Protein AF-A0A2N6CK87-F1 (afdb_monomer_lite)

pLDDT: mean 88.86, std 7.88, range [65.19, 98.06]

Sequence (56 aa):
LVRQAVDDMSARTGARPSIVMTGGNAFAVKSTTRFSATHIPDLVLRGLVVAALENS

Foldseek 3Di:
DVVVVQVVVCVVPVDRDAAEDEDDCRVVVCVVDPDDYHYDHCVVVVVVVVVVVVVD

Structure (mmCIF, N/CA/C/O backbone):
data_AF-A0A2N6CK87-F1
#
_entry.id   AF-A0A2N6CK87-F1
#
loop_
_atom_site.group_PDB
_atom_site.id
_atom_site.type_symbol
_atom_site.label_atom_id
_atom_site.label_alt_id
_atom_site.label_comp_id
_atom_site.label_asym_id
_atom_site.label_entity_id
_atom_site.label_seq_id
_atom_site.pdbx_PDB_ins_code
_atom_site.Cartn_x
_atom_site.Cartn_y
_atom_site.Cartn_z
_atom_site.occupancy
_atom_site.B_iso_or_equiv
_atom_site.auth_seq_id
_atom_site.auth_comp_id
_atom_site.auth_asym_id
_atom_site.auth_atom_id
_atom_site.pdbx_PDB_model_num
ATOM 1 N N . LEU A 1 1 ? -5.149 -10.582 10.724 1.00 75.44 1 LEU A N 1
ATOM 2 C CA . LEU A 1 1 ? -3.741 -10.293 10.372 1.00 75.44 1 LEU A CA 1
ATOM 3 C C . LEU A 1 1 ? -3.540 -8.833 9.969 1.00 75.44 1 LEU A C 1
ATOM 5 O O . LEU A 1 1 ? -3.044 -8.097 10.802 1.00 75.44 1 LEU A O 1
ATOM 9 N N . VAL A 1 2 ? -4.002 -8.363 8.798 1.00 81.62 2 VAL A N 1
ATOM 10 C CA . VAL A 1 2 ? -3.774 -6.955 8.376 1.00 81.62 2 VAL A CA 1
ATOM 11 C C . VAL A 1 2 ? -4.328 -5.934 9.378 1.00 81.62 2 VAL A C 1
ATOM 13 O O . VAL A 1 2 ? -3.617 -5.015 9.749 1.00 81.62 2 VAL A O 1
ATOM 16 N N . ARG A 1 3 ? -5.559 -6.120 9.881 1.00 84.62 3 ARG A N 1
ATOM 17 C CA . ARG A 1 3 ? -6.149 -5.212 10.886 1.00 84.62 3 ARG A CA 1
ATOM 18 C C . ARG A 1 3 ? -5.293 -5.098 12.151 1.00 84.62 3 ARG A C 1
ATOM 20 O O . ARG A 1 3 ? -5.007 -3.996 12.581 1.00 84.62 3 ARG A O 1
ATOM 27 N N . GLN A 1 4 ? -4.863 -6.235 12.690 1.00 88.38 4 GLN A N 1
ATOM 28 C CA . GLN A 1 4 ? -4.051 -6.277 13.902 1.00 88.38 4 GLN A CA 1
ATOM 29 C C . GLN A 1 4 ? -2.718 -5.549 13.701 1.00 88.38 4 GLN A C 1
ATOM 31 O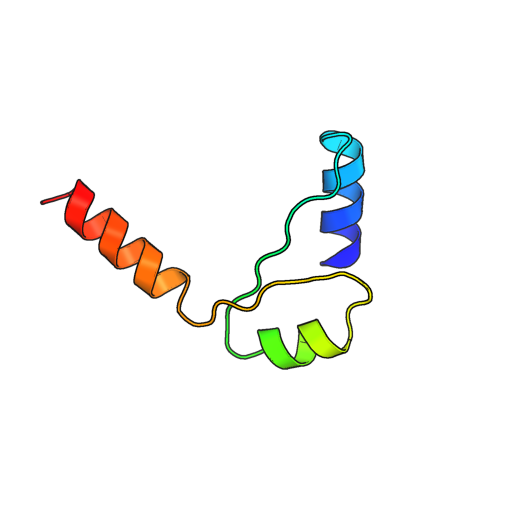 O . GLN A 1 4 ? -2.350 -4.734 14.527 1.00 88.38 4 GLN A O 1
ATOM 36 N N . ALA A 1 5 ? -2.065 -5.731 12.549 1.00 89.38 5 ALA A N 1
ATOM 37 C CA . ALA A 1 5 ? -0.845 -4.993 12.229 1.00 89.38 5 ALA A CA 1
ATOM 38 C C . ALA A 1 5 ? -1.066 -3.468 12.147 1.00 89.38 5 ALA A C 1
ATOM 40 O O . ALA A 1 5 ? -0.187 -2.699 12.532 1.00 89.38 5 ALA A O 1
ATOM 41 N N . VAL A 1 6 ? -2.231 -3.021 11.660 1.00 88.69 6 VAL A N 1
ATOM 42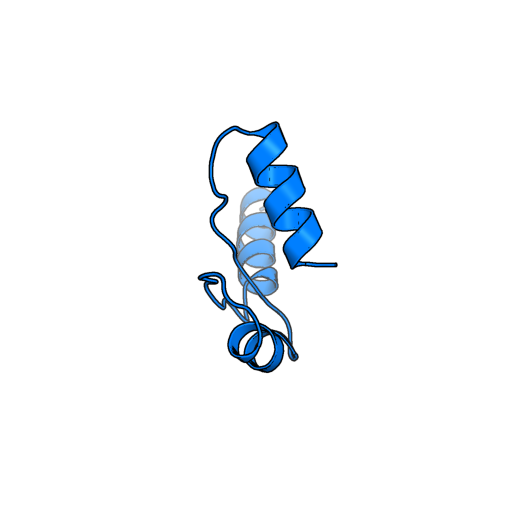 C CA . VAL A 1 6 ? -2.598 -1.594 11.647 1.00 88.69 6 VAL A CA 1
ATOM 43 C C . VAL A 1 6 ? -2.807 -1.071 13.066 1.00 88.69 6 VAL A C 1
ATOM 45 O O . VAL A 1 6 ? -2.264 -0.019 13.394 1.00 88.69 6 VAL A O 1
ATOM 48 N N . ASP A 1 7 ? -3.546 -1.805 13.898 1.00 90.62 7 ASP A N 1
ATOM 49 C CA . ASP A 1 7 ? -3.834 -1.420 15.284 1.00 90.62 7 ASP A CA 1
ATOM 50 C C . ASP A 1 7 ? -2.545 -1.383 16.126 1.00 90.62 7 ASP A C 1
ATOM 52 O O . ASP A 1 7 ? -2.281 -0.392 16.810 1.00 90.62 7 ASP A O 1
ATOM 56 N N . ASP A 1 8 ? -1.687 -2.398 15.993 1.00 93.81 8 ASP A N 1
ATOM 57 C CA . ASP A 1 8 ? -0.376 -2.464 16.646 1.00 93.81 8 ASP A CA 1
ATOM 58 C C . ASP A 1 8 ? 0.518 -1.300 16.205 1.00 93.81 8 ASP A C 1
ATOM 60 O O . ASP A 1 8 ? 1.234 -0.703 17.015 1.00 93.81 8 ASP A O 1
ATOM 64 N N . MET A 1 9 ? 0.476 -0.939 14.917 1.00 93.00 9 MET A N 1
ATOM 65 C CA . MET A 1 9 ? 1.252 0.191 14.426 1.00 93.00 9 MET A CA 1
ATOM 66 C C . MET A 1 9 ? 0.727 1.517 14.962 1.00 93.00 9 MET A C 1
ATOM 68 O O . MET A 1 9 ? 1.528 2.343 15.396 1.00 93.00 9 MET A O 1
ATOM 72 N N . SER A 1 10 ? -0.593 1.697 15.001 1.00 93.19 10 SER A N 1
ATOM 73 C CA . SER A 1 10 ? -1.211 2.874 15.609 1.00 93.19 10 SER A CA 1
ATOM 74 C C . SER A 1 10 ? -0.878 3.021 17.086 1.00 93.19 10 SER A C 1
ATOM 76 O O . SER A 1 10 ? -0.562 4.126 17.521 1.00 93.19 10 SER A O 1
ATOM 78 N N . ALA A 1 11 ? -0.884 1.924 17.843 1.00 96.06 11 ALA A N 1
ATOM 79 C CA . ALA A 1 11 ? -0.499 1.9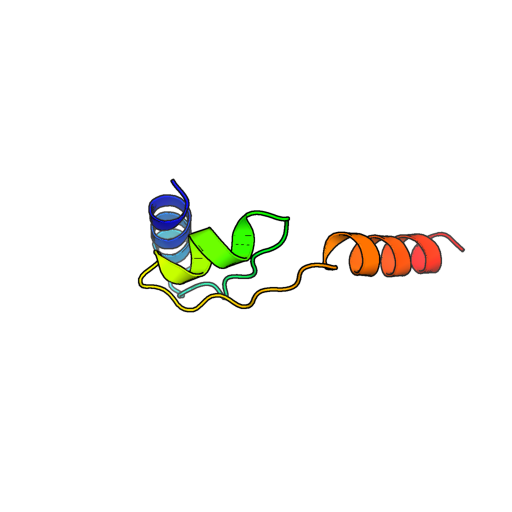38 19.250 1.00 96.06 11 ALA A CA 1
ATOM 80 C C . ALA A 1 11 ? 0.972 2.344 19.440 1.00 96.06 11 ALA A C 1
ATOM 82 O O . ALA A 1 11 ? 1.298 3.082 20.366 1.00 96.06 11 ALA A O 1
ATOM 83 N N . ARG A 1 12 ? 1.862 1.899 18.545 1.00 96.12 12 ARG A N 1
ATOM 84 C CA . ARG A 1 12 ? 3.301 2.193 18.617 1.00 96.12 12 ARG A CA 1
ATOM 85 C C . ARG A 1 12 ? 3.668 3.611 18.183 1.00 96.12 12 ARG A C 1
ATOM 87 O O . ARG A 1 12 ? 4.620 4.164 18.722 1.00 96.12 12 ARG A O 1
ATOM 94 N N . THR A 1 13 ? 2.977 4.178 17.196 1.00 94.19 13 THR A N 1
ATOM 95 C CA . THR A 1 13 ? 3.304 5.508 16.646 1.00 94.19 13 THR A CA 1
ATOM 96 C C . THR A 1 13 ? 2.428 6.627 17.203 1.00 94.19 13 THR A C 1
ATOM 98 O O . THR A 1 13 ? 2.720 7.795 16.961 1.00 94.19 13 THR A O 1
ATOM 101 N N . GLY A 1 14 ? 1.339 6.295 17.906 1.00 94.88 14 GLY A N 1
ATOM 102 C CA . GLY A 1 14 ? 0.328 7.258 18.355 1.00 94.88 14 GLY A CA 1
ATOM 103 C C . GLY A 1 14 ? -0.508 7.854 17.215 1.00 94.88 14 GLY A C 1
ATOM 104 O O . GLY A 1 14 ? -1.308 8.756 17.453 1.00 94.88 14 GLY A O 1
ATOM 105 N N . ALA A 1 15 ? -0.341 7.371 15.980 1.00 92.06 15 ALA A N 1
ATOM 106 C CA . ALA A 1 15 ? -0.998 7.902 14.792 1.00 92.06 15 ALA A CA 1
ATOM 107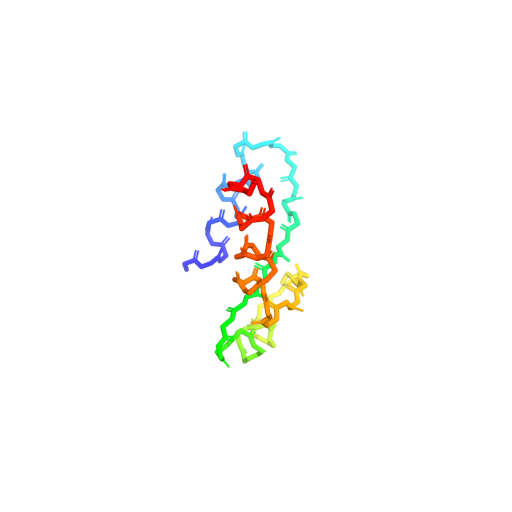 C C . ALA A 1 15 ? -1.566 6.781 13.917 1.00 92.06 15 ALA A C 1
ATOM 109 O O . ALA A 1 15 ? -1.033 5.674 13.837 1.00 92.06 15 ALA A O 1
ATOM 110 N N . ARG A 1 16 ? -2.655 7.071 13.202 1.00 88.62 16 ARG A N 1
ATOM 111 C CA . ARG A 1 16 ? -3.220 6.108 12.254 1.00 88.62 16 ARG A CA 1
ATOM 112 C C . ARG A 1 16 ? -2.361 6.070 10.983 1.00 88.62 16 ARG A C 1
ATOM 114 O O . ARG A 1 16 ? -2.244 7.108 10.334 1.00 88.62 16 ARG A O 1
ATOM 121 N N . PRO A 1 17 ? -1.765 4.923 10.608 1.00 90.69 17 PRO A N 1
ATOM 122 C CA . PRO A 1 17 ? -0.905 4.860 9.435 1.00 90.69 17 PRO A CA 1
ATOM 123 C C . PRO A 1 17 ? -1.719 4.969 8.143 1.00 90.69 17 PRO A C 1
ATOM 125 O O . PRO A 1 17 ? -2.837 4.456 8.039 1.00 90.69 17 PRO A O 1
ATOM 128 N N . SER A 1 18 ? -1.115 5.586 7.130 1.00 91.00 18 SER A N 1
ATOM 129 C CA . SER A 1 18 ? -1.598 5.505 5.753 1.00 91.00 18 SER A CA 1
ATOM 130 C C . SER A 1 18 ? -1.365 4.096 5.217 1.00 91.00 18 SER A C 1
ATOM 132 O O . SER A 1 18 ? -0.234 3.613 5.202 1.00 91.00 18 SER A O 1
ATOM 134 N N . ILE A 1 19 ? -2.430 3.431 4.768 1.00 91.56 19 ILE A N 1
ATOM 135 C CA . ILE A 1 19 ? -2.351 2.057 4.267 1.00 91.56 19 ILE A CA 1
ATOM 136 C C . ILE A 1 19 ? -2.254 2.060 2.745 1.00 91.56 19 ILE A C 1
ATOM 138 O O . ILE A 1 19 ? -3.139 2.571 2.055 1.00 91.56 19 ILE A O 1
ATOM 142 N N . VAL A 1 20 ? -1.202 1.430 2.228 1.00 92.88 20 VAL A N 1
ATOM 143 C CA . VAL A 1 20 ? -1.035 1.132 0.803 1.00 92.88 20 VAL A CA 1
ATOM 144 C C . VAL A 1 20 ? -1.121 -0.376 0.604 1.00 92.88 20 VAL A C 1
ATOM 146 O O . VAL A 1 20 ? -0.524 -1.145 1.353 1.00 92.88 20 VAL A O 1
ATOM 149 N N . MET A 1 21 ? -1.877 -0.802 -0.404 1.00 92.31 21 MET A N 1
ATOM 150 C CA . MET A 1 21 ? -2.028 -2.204 -0.785 1.00 92.31 21 MET A CA 1
ATOM 151 C C . MET A 1 21 ? -1.577 -2.414 -2.227 1.00 92.31 21 MET A C 1
ATOM 153 O O . MET A 1 21 ? -1.795 -1.559 -3.083 1.00 92.31 21 MET A O 1
ATOM 157 N N . THR A 1 22 ? -0.988 -3.574 -2.498 1.00 93.69 22 THR A N 1
ATOM 158 C CA . THR A 1 22 ? -0.522 -3.995 -3.824 1.00 93.69 22 THR A CA 1
ATOM 159 C C . THR A 1 22 ? -0.683 -5.512 -3.991 1.00 93.69 22 THR A C 1
ATOM 161 O O . THR A 1 22 ? -0.948 -6.215 -3.012 1.00 93.69 22 THR A O 1
ATOM 164 N N . GLY A 1 23 ? -0.532 -6.019 -5.216 1.00 90.62 23 GLY A N 1
ATOM 165 C CA . GLY A 1 23 ? -0.693 -7.434 -5.565 1.00 90.62 23 GLY A CA 1
ATOM 166 C C . GLY A 1 23 ? -2.099 -7.813 -6.051 1.00 90.62 23 GLY A C 1
ATOM 167 O O . GLY A 1 23 ? -3.073 -7.093 -5.840 1.00 90.62 23 GLY A O 1
ATOM 168 N N . GLY A 1 24 ? -2.218 -8.977 -6.701 1.00 88.44 24 GLY A N 1
ATOM 169 C CA . GLY A 1 24 ? -3.434 -9.377 -7.429 1.00 88.44 24 GLY A CA 1
ATOM 170 C C . GLY A 1 24 ? -4.701 -9.514 -6.575 1.00 88.44 24 GLY A C 1
ATOM 171 O O . GLY A 1 24 ? -5.800 -9.292 -7.071 1.00 88.44 24 GLY A O 1
ATOM 172 N N . ASN A 1 25 ? -4.563 -9.811 -5.279 1.00 88.44 25 ASN A N 1
ATOM 173 C CA . ASN A 1 25 ? -5.704 -9.956 -4.368 1.00 88.44 25 ASN A CA 1
ATOM 174 C C . ASN A 1 25 ? -6.040 -8.666 -3.587 1.00 88.44 25 ASN A C 1
ATOM 176 O O . ASN A 1 25 ? -6.975 -8.643 -2.786 1.00 88.44 25 ASN A O 1
ATOM 180 N N . ALA A 1 26 ? -5.287 -7.577 -3.786 1.00 86.25 26 ALA A N 1
ATOM 181 C CA . ALA A 1 26 ? -5.434 -6.354 -2.994 1.00 86.25 26 ALA A CA 1
ATOM 182 C C . ALA A 1 26 ? -6.814 -5.702 -3.140 1.00 86.25 26 ALA A C 1
ATOM 184 O O . ALA A 1 26 ? -7.345 -5.163 -2.170 1.00 86.25 26 ALA A O 1
ATOM 185 N N . PHE A 1 27 ? -7.418 -5.788 -4.326 1.00 79.94 27 PHE A N 1
ATOM 186 C CA . PHE A 1 27 ? -8.754 -5.252 -4.579 1.00 79.94 27 PHE A CA 1
ATOM 187 C C . PHE A 1 27 ? -9.840 -5.979 -3.766 1.00 79.94 27 PHE A C 1
ATOM 189 O O . PHE A 1 27 ? -10.643 -5.334 -3.088 1.00 79.94 27 PHE A O 1
ATOM 196 N N . ALA A 1 28 ? -9.825 -7.316 -3.761 1.00 82.00 28 ALA A N 1
ATOM 197 C CA . ALA A 1 28 ? -10.780 -8.122 -3.002 1.00 82.00 28 ALA A CA 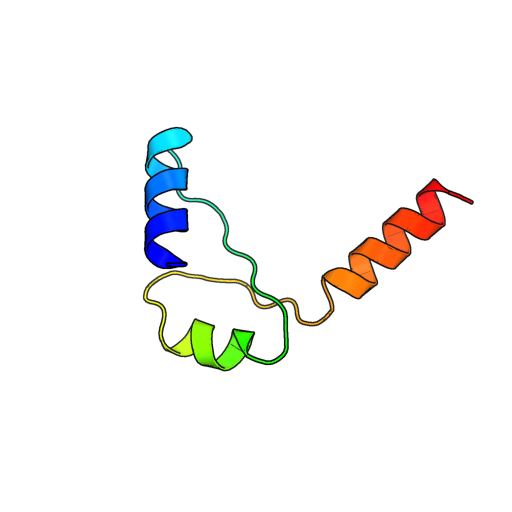1
ATOM 198 C C . ALA A 1 28 ? -10.624 -7.898 -1.490 1.00 82.00 28 ALA A C 1
ATOM 200 O O . ALA A 1 28 ? -11.609 -7.709 -0.773 1.00 82.00 28 ALA A O 1
ATOM 201 N N . VAL A 1 29 ? -9.385 -7.812 -1.002 1.00 81.75 29 VAL A N 1
ATOM 202 C CA . VAL A 1 29 ? -9.126 -7.532 0.416 1.00 81.75 29 VAL A CA 1
ATOM 203 C C . VAL A 1 29 ? -9.562 -6.109 0.788 1.00 81.75 29 VAL A C 1
ATOM 205 O O . VAL A 1 29 ? -10.224 -5.944 1.809 1.00 81.75 29 VAL A O 1
ATOM 208 N N . LYS A 1 30 ? -9.313 -5.095 -0.055 1.00 75.81 30 LYS A N 1
ATOM 209 C CA . LYS A 1 30 ? -9.777 -3.716 0.190 1.00 75.81 30 LYS A CA 1
ATOM 210 C C . LYS A 1 30 ? -11.293 -3.647 0.401 1.00 75.81 30 LYS A C 1
ATOM 212 O O . LYS A 1 30 ? -11.750 -2.942 1.297 1.00 75.81 30 LYS A O 1
ATOM 217 N N . SER A 1 31 ? -12.065 -4.400 -0.383 1.00 72.19 31 SER A N 1
ATOM 218 C CA . SER A 1 31 ? -13.532 -4.414 -0.276 1.00 72.19 31 SER A CA 1
ATOM 219 C C . SER A 1 31 ? -14.061 -4.995 1.047 1.00 72.19 31 SER A C 1
ATOM 221 O O . SER A 1 31 ? -15.183 -4.697 1.446 1.00 72.19 31 SER A O 1
ATOM 223 N N . THR A 1 32 ? -13.247 -5.784 1.758 1.00 76.12 32 THR A N 1
ATOM 224 C CA . THR A 1 32 ? -13.633 -6.452 3.016 1.00 76.12 32 THR A CA 1
ATOM 225 C C . THR A 1 32 ? -13.082 -5.754 4.264 1.00 76.12 32 THR A C 1
ATOM 227 O O . THR A 1 32 ? -13.475 -6.064 5.393 1.00 76.12 32 THR A O 1
ATOM 230 N N . THR A 1 33 ? -12.186 -4.779 4.096 1.00 70.38 33 THR A N 1
ATOM 231 C CA . THR A 1 33 ? -11.565 -4.041 5.202 1.00 70.38 33 THR A CA 1
ATOM 232 C C . THR A 1 33 ? -12.335 -2.767 5.551 1.00 70.38 33 THR A C 1
ATOM 234 O O . THR A 1 33 ? -12.668 -1.972 4.684 1.00 70.38 33 THR A O 1
ATOM 237 N N . ARG A 1 34 ? -12.560 -2.519 6.851 1.00 75.00 34 ARG A N 1
ATOM 238 C CA . ARG A 1 34 ? -13.219 -1.297 7.372 1.00 75.00 34 ARG A CA 1
ATOM 239 C C . ARG A 1 34 ? -12.294 -0.070 7.472 1.00 75.00 34 ARG A C 1
ATOM 241 O O . ARG A 1 34 ? -12.646 0.907 8.127 1.00 75.00 34 ARG A O 1
ATOM 248 N N . PHE A 1 35 ? -11.091 -0.124 6.907 1.00 76.50 35 PHE A N 1
ATOM 249 C CA . PHE A 1 35 ? -10.120 0.971 6.950 1.00 76.50 35 PHE A CA 1
ATOM 250 C C . PHE A 1 35 ? -9.785 1.445 5.539 1.00 76.50 35 PHE A C 1
ATOM 252 O O . PHE A 1 35 ? -9.788 0.660 4.593 1.00 76.50 35 PHE A O 1
ATOM 259 N N . SER A 1 36 ? -9.517 2.747 5.409 1.00 84.31 36 SER A N 1
ATOM 260 C CA . SER A 1 36 ? -9.141 3.344 4.130 1.00 84.31 36 SER A CA 1
ATOM 261 C C . SER A 1 36 ? -7.771 2.827 3.704 1.00 84.31 36 SER A C 1
ATOM 263 O O . SER A 1 36 ? -6.818 2.872 4.482 1.00 84.31 36 SER A O 1
ATOM 265 N N . ALA A 1 37 ? -7.692 2.326 2.474 1.00 88.44 37 ALA A N 1
ATOM 266 C CA . ALA A 1 37 ? -6.461 1.847 1.871 1.00 88.44 37 ALA A CA 1
ATOM 267 C C . ALA A 1 37 ? -6.364 2.298 0.410 1.00 88.44 37 ALA A C 1
ATOM 269 O O . ALA A 1 37 ? -7.319 2.177 -0.376 1.00 88.44 37 ALA A O 1
ATOM 270 N N . THR A 1 38 ? -5.188 2.787 0.033 1.00 91.25 38 THR A N 1
ATOM 271 C CA . THR A 1 38 ? -4.860 3.155 -1.345 1.00 91.25 38 THR A CA 1
ATOM 272 C C . THR A 1 38 ? -4.319 1.929 -2.065 1.00 91.25 38 THR A C 1
ATOM 274 O O . THR A 1 38 ? -3.380 1.293 -1.597 1.00 91.25 38 THR A O 1
ATOM 277 N N . HIS A 1 39 ? -4.918 1.576 -3.201 1.00 91.00 39 HIS A N 1
ATOM 278 C CA . HIS A 1 39 ? -4.441 0.463 -4.016 1.00 91.00 39 HIS A CA 1
ATOM 279 C C . HIS A 1 39 ? -3.462 0.986 -5.069 1.00 91.00 39 HIS A C 1
ATOM 281 O O . HIS A 1 39 ? -3.829 1.855 -5.857 1.00 91.00 39 HIS A O 1
ATOM 287 N N . ILE A 1 40 ? -2.239 0.455 -5.069 1.00 93.50 40 ILE A N 1
ATOM 288 C CA . ILE A 1 40 ? -1.179 0.777 -6.031 1.00 93.50 40 ILE A CA 1
ATOM 289 C C . ILE A 1 40 ? -0.662 -0.553 -6.612 1.00 93.50 40 ILE A C 1
ATOM 291 O O . ILE A 1 40 ? 0.214 -1.190 -6.017 1.00 93.50 40 ILE A O 1
ATOM 295 N N . PRO A 1 41 ? -1.228 -1.039 -7.732 1.00 93.44 41 PRO A N 1
ATOM 296 C CA . PRO A 1 41 ? -0.916 -2.369 -8.271 1.00 93.44 41 PRO A CA 1
ATOM 297 C C . PRO A 1 41 ? 0.523 -2.495 -8.793 1.00 93.44 41 PRO A C 1
ATOM 299 O O . PRO A 1 41 ? 1.088 -3.582 -8.798 1.00 93.44 41 PRO A O 1
ATOM 302 N N . ASP A 1 42 ? 1.129 -1.381 -9.186 1.00 95.56 42 ASP A N 1
ATOM 303 C CA . ASP A 1 42 ? 2.460 -1.261 -9.781 1.00 95.56 42 ASP A CA 1
ATOM 304 C C . ASP A 1 42 ? 3.528 -0.800 -8.772 1.00 95.56 42 ASP A C 1
ATOM 306 O O . ASP A 1 42 ? 4.619 -0.397 -9.171 1.00 95.56 42 ASP A O 1
ATOM 310 N N . LEU A 1 43 ? 3.245 -0.864 -7.462 1.00 96.06 43 LEU A N 1
ATOM 311 C CA . LEU A 1 43 ? 4.133 -0.353 -6.407 1.00 96.06 43 LEU A CA 1
ATOM 312 C C . LEU A 1 43 ? 5.562 -0.908 -6.512 1.00 96.06 43 LEU A C 1
ATOM 314 O O . LEU A 1 43 ? 6.525 -0.155 -6.395 1.00 96.06 43 LEU A O 1
ATOM 318 N N . VAL A 1 44 ? 5.694 -2.212 -6.779 1.00 96.06 44 VAL A N 1
ATOM 319 C CA . VAL A 1 44 ? 7.000 -2.868 -6.949 1.00 96.06 44 VAL A CA 1
ATOM 320 C C . VAL A 1 44 ? 7.730 -2.329 -8.179 1.00 96.06 44 VAL A C 1
ATOM 322 O O . VAL A 1 44 ? 8.914 -2.024 -8.094 1.00 96.06 44 VAL A O 1
ATOM 325 N N . LEU A 1 45 ? 7.030 -2.151 -9.302 1.00 97.19 45 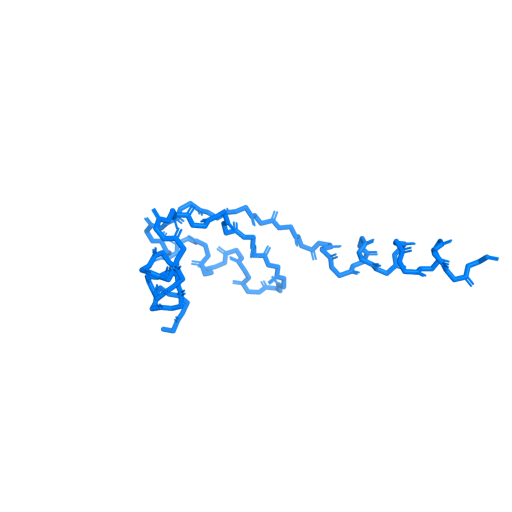LEU A N 1
ATOM 326 C CA . LEU A 1 45 ? 7.629 -1.635 -10.537 1.00 97.19 45 LEU A CA 1
ATOM 327 C C . LEU A 1 45 ? 8.131 -0.199 -10.359 1.00 97.19 45 LEU A C 1
ATOM 329 O O . LEU A 1 45 ? 9.220 0.130 -10.817 1.00 97.19 45 LEU A O 1
ATOM 333 N N . ARG A 1 46 ? 7.386 0.641 -9.630 1.00 96.19 46 ARG A N 1
ATOM 334 C CA . ARG A 1 46 ? 7.838 1.997 -9.277 1.00 96.19 46 ARG A CA 1
ATOM 335 C C . ARG A 1 46 ? 9.102 1.967 -8.423 1.00 96.19 46 ARG A C 1
ATOM 337 O O . ARG A 1 46 ? 10.030 2.721 -8.694 1.00 96.19 46 ARG A O 1
ATOM 344 N N . GLY A 1 47 ? 9.151 1.077 -7.430 1.00 96.38 47 GLY A N 1
ATOM 345 C CA . GLY A 1 47 ? 10.341 0.880 -6.601 1.00 96.38 47 GLY A CA 1
ATOM 346 C C . GLY A 1 47 ? 11.556 0.427 -7.413 1.00 96.38 47 GLY A C 1
ATOM 347 O O . GLY A 1 47 ? 12.651 0.933 -7.198 1.00 96.38 47 GLY A O 1
ATOM 348 N N . LEU A 1 48 ? 11.358 -0.460 -8.394 1.00 97.62 48 LEU A N 1
ATOM 349 C CA . LEU A 1 48 ? 12.427 -0.900 -9.296 1.00 97.62 48 LEU A CA 1
ATOM 350 C C . LEU A 1 48 ? 12.988 0.247 -10.141 1.00 97.62 48 LEU A C 1
ATOM 352 O O . LEU A 1 48 ? 14.199 0.315 -10.321 1.00 97.62 48 LEU A O 1
ATOM 356 N N . VAL A 1 49 ? 12.140 1.160 -10.626 1.00 98.06 49 VAL A N 1
ATOM 357 C CA . VAL A 1 49 ? 12.607 2.349 -11.360 1.00 98.06 49 VAL A CA 1
ATOM 358 C C . VAL A 1 49 ? 13.477 3.233 -10.469 1.00 98.06 49 VAL A C 1
ATOM 360 O O . VAL A 1 49 ? 14.558 3.630 -10.893 1.00 98.06 49 VAL A O 1
ATOM 363 N N . VAL A 1 50 ? 13.045 3.509 -9.234 1.00 97.69 50 VAL A N 1
ATOM 364 C CA . VAL A 1 50 ? 13.837 4.305 -8.279 1.00 97.69 50 VAL A CA 1
ATOM 365 C C . VAL A 1 50 ? 15.182 3.633 -8.006 1.00 97.69 50 VAL A C 1
ATOM 367 O O . VAL A 1 50 ? 16.220 4.267 -8.158 1.00 97.69 50 VAL A O 1
ATOM 370 N N . ALA A 1 51 ? 15.173 2.333 -7.702 1.00 96.75 51 ALA A N 1
ATOM 371 C CA . ALA A 1 51 ? 16.394 1.582 -7.432 1.00 96.75 51 ALA A CA 1
ATOM 372 C C . ALA A 1 51 ? 17.348 1.557 -8.638 1.00 96.75 51 ALA A C 1
ATOM 374 O O . ALA A 1 51 ? 18.558 1.660 -8.461 1.00 96.75 51 ALA A O 1
ATOM 375 N N . ALA A 1 52 ? 16.832 1.439 -9.864 1.00 96.69 52 ALA A N 1
ATOM 376 C CA . ALA A 1 52 ? 17.658 1.480 -11.067 1.00 96.69 52 ALA A CA 1
ATOM 377 C C . ALA A 1 52 ? 18.321 2.853 -11.258 1.00 96.69 52 ALA A C 1
ATOM 379 O O . ALA A 1 52 ? 19.509 2.912 -11.559 1.00 96.69 52 ALA A O 1
ATOM 380 N N . LEU A 1 53 ? 17.578 3.943 -11.037 1.00 95.25 53 LEU A N 1
ATOM 381 C CA . LEU A 1 53 ? 18.099 5.310 -11.150 1.00 95.25 53 LEU A CA 1
ATOM 382 C C . LEU A 1 53 ? 19.146 5.635 -10.078 1.00 95.25 53 LEU A C 1
ATOM 384 O O . LEU A 1 53 ? 20.095 6.350 -10.370 1.00 95.25 53 LEU A O 1
ATOM 388 N N . GLU A 1 54 ? 18.999 5.111 -8.859 1.00 92.12 54 GLU A N 1
ATOM 389 C CA . GLU A 1 54 ? 19.975 5.305 -7.773 1.00 92.12 54 GLU A CA 1
ATOM 390 C C . GLU A 1 54 ? 21.277 4.509 -7.968 1.00 92.12 54 GLU A C 1
ATOM 392 O O . GLU A 1 54 ? 22.286 4.828 -7.345 1.00 92.12 54 GLU A O 1
ATOM 397 N N . ASN A 1 55 ? 21.260 3.475 -8.816 1.00 81.12 55 ASN A N 1
ATOM 398 C CA . ASN A 1 55 ? 22.415 2.618 -9.113 1.00 81.12 55 ASN A CA 1
ATOM 399 C C . ASN A 1 55 ? 22.958 2.806 -10.545 1.00 81.12 55 ASN A C 1
ATOM 401 O O . ASN A 1 55 ? 23.703 1.950 -11.027 1.00 81.12 55 ASN A O 1
ATOM 405 N N . SER A 1 56 ? 22.561 3.885 -11.227 1.00 65.19 56 SER A N 1
ATOM 406 C CA . SER A 1 56 ? 23.064 4.292 -12.550 1.00 65.19 56 SER A CA 1
ATOM 407 C C . SER A 1 56 ? 24.115 5.388 -12.417 1.00 65.19 56 SER A C 1
ATOM 409 O O . SER A 1 56 ? 25.104 5.336 -13.181 1.00 65.19 56 SER A O 1
#

Secondary structure (DSSP, 8-state):
-HHHHHHHHHHHHSSPPPEEE-STTHHHHHHH-SS-EEE-TTHHHHHHHHHHHHT-

Radius of gyration: 14.06 Å; chains: 1; bounding box: 37×18×32 Å